Protein AF-A0A7H0Y264-F1 (afdb_monomer_lite)

Structure (mmCIF, N/CA/C/O backbone):
data_AF-A0A7H0Y264-F1
#
_entry.id   AF-A0A7H0Y264-F1
#
loop_
_atom_site.group_PDB
_atom_site.id
_atom_site.type_symbol
_atom_site.label_atom_id
_atom_site.label_alt_id
_atom_site.label_comp_id
_atom_site.label_asym_id
_atom_site.label_entity_id
_atom_site.label_seq_id
_atom_site.pdbx_PDB_ins_code
_atom_site.Cartn_x
_atom_site.Cartn_y
_atom_site.Cartn_z
_atom_site.occupancy
_atom_site.B_iso_or_equiv
_atom_site.auth_seq_id
_atom_site.auth_comp_id
_atom_site.auth_asym_id
_atom_site.auth_atom_id
_atom_site.pdbx_PDB_model_num
ATOM 1 N N . MET A 1 1 ? -17.996 -20.313 25.550 1.00 44.09 1 MET A N 1
ATOM 2 C CA . MET A 1 1 ? -18.343 -20.082 24.128 1.00 44.09 1 MET A CA 1
ATOM 3 C C . MET A 1 1 ? -17.373 -19.045 23.566 1.00 44.09 1 MET A C 1
ATOM 5 O O . MET A 1 1 ? -17.522 -17.879 23.885 1.00 44.09 1 MET A O 1
ATOM 9 N N . GLY A 1 2 ? -16.329 -19.462 22.841 1.00 45.34 2 GLY A N 1
ATOM 10 C CA . GLY A 1 2 ? -15.242 -18.582 22.367 1.00 45.34 2 GLY A CA 1
ATOM 11 C C . GLY A 1 2 ? -15.176 -18.508 20.842 1.00 45.34 2 GLY A C 1
ATOM 12 O O . GLY A 1 2 ? -14.184 -18.922 20.251 1.00 45.34 2 GLY A O 1
ATOM 13 N N . GLN A 1 3 ? -16.256 -18.061 20.199 1.00 47.28 3 GLN A N 1
ATOM 14 C CA . GLN A 1 3 ? -16.333 -17.984 18.738 1.00 47.28 3 GLN A CA 1
ATOM 15 C C . GLN A 1 3 ? -15.978 -16.572 18.231 1.00 47.28 3 GLN A C 1
ATOM 17 O O . GLN A 1 3 ? -16.638 -15.603 18.584 1.00 47.28 3 GLN A O 1
ATOM 22 N N . ASN A 1 4 ? -14.968 -16.518 17.351 1.00 44.47 4 ASN A N 1
ATOM 23 C CA . ASN A 1 4 ? -14.697 -15.499 16.320 1.00 44.47 4 ASN A CA 1
ATOM 24 C C . ASN A 1 4 ? -14.192 -14.089 16.707 1.00 44.47 4 ASN A C 1
ATOM 26 O O . ASN A 1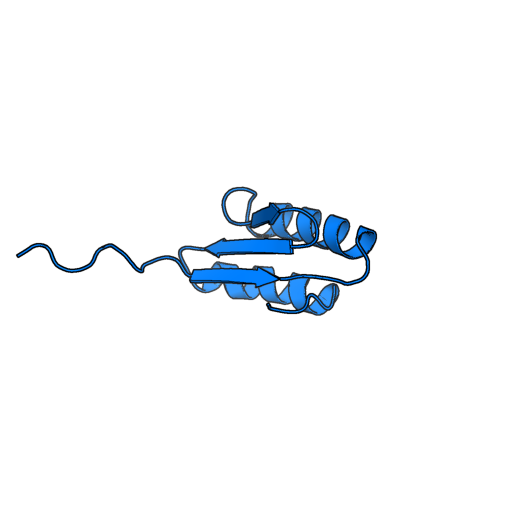 4 ? -14.856 -13.087 16.476 1.00 44.47 4 ASN A O 1
ATOM 30 N N . LEU A 1 5 ? -12.917 -13.988 17.101 1.00 55.16 5 LEU A N 1
ATOM 31 C CA . LEU A 1 5 ? -12.119 -12.748 16.968 1.00 55.16 5 LEU A CA 1
ATOM 32 C C . LEU A 1 5 ? -11.204 -12.744 15.720 1.00 55.16 5 LEU A C 1
ATOM 34 O O . LEU A 1 5 ? -10.366 -11.862 15.568 1.00 55.16 5 LEU A O 1
ATOM 38 N N . LYS A 1 6 ? -11.314 -13.732 14.820 1.00 51.03 6 LYS A N 1
ATOM 39 C CA . LYS A 1 6 ? -10.262 -14.014 13.824 1.00 51.03 6 LYS A CA 1
ATOM 40 C C . LYS A 1 6 ? -10.332 -13.249 12.491 1.00 51.03 6 LYS A C 1
ATOM 42 O O . LYS A 1 6 ? -9.399 -13.395 11.715 1.00 51.03 6 LYS A O 1
ATOM 47 N N . ASN A 1 7 ? -11.334 -12.403 12.227 1.00 54.41 7 ASN A N 1
ATOM 48 C CA . ASN A 1 7 ? -11.530 -11.833 10.879 1.00 54.41 7 ASN A CA 1
ATOM 49 C C . ASN A 1 7 ? -11.766 -10.308 10.817 1.00 54.41 7 ASN A C 1
ATOM 51 O O . ASN A 1 7 ? -12.508 -9.832 9.969 1.00 54.41 7 ASN A O 1
ATOM 55 N N . TRP A 1 8 ? -11.135 -9.527 11.700 1.00 67.06 8 TRP A N 1
ATOM 56 C CA . TRP A 1 8 ? -11.276 -8.056 11.717 1.00 67.06 8 TRP A CA 1
ATOM 57 C C . TRP A 1 8 ? -10.327 -7.315 10.764 1.00 67.06 8 TRP A C 1
ATOM 59 O O . TRP A 1 8 ? -10.323 -6.091 10.732 1.00 67.06 8 TRP A O 1
ATOM 69 N N . PHE A 1 9 ? -9.500 -8.035 10.007 1.00 73.50 9 PHE A N 1
ATOM 70 C CA . PHE A 1 9 ? -8.505 -7.441 9.120 1.00 73.50 9 PHE A CA 1
ATOM 71 C C . PHE A 1 9 ? -8.762 -7.900 7.694 1.00 73.50 9 PHE A C 1
ATOM 73 O O . PHE A 1 9 ? -8.913 -9.096 7.444 1.00 73.50 9 PHE A O 1
ATOM 80 N N . VAL A 1 10 ? -8.786 -6.945 6.773 1.00 81.38 10 VAL A N 1
ATOM 81 C CA . VAL A 1 10 ? -8.794 -7.219 5.341 1.00 81.38 10 VAL A CA 1
ATOM 82 C C . VAL A 1 10 ? -7.344 -7.285 4.891 1.00 81.38 10 VAL A C 1
ATOM 84 O O . VAL A 1 10 ? -6.556 -6.393 5.203 1.00 81.38 10 VAL A O 1
ATOM 87 N N . GLU A 1 11 ? -6.992 -8.353 4.183 1.00 87.50 11 GLU A N 1
ATOM 88 C CA . GLU A 1 11 ? -5.684 -8.522 3.564 1.00 87.50 11 GLU A CA 1
ATOM 89 C C . GLU A 1 11 ? -5.859 -8.588 2.046 1.00 87.50 11 GLU A C 1
ATOM 91 O O . GLU A 1 11 ? -6.665 -9.369 1.539 1.00 87.50 11 GLU A O 1
ATOM 96 N N . VAL A 1 12 ? -5.133 -7.741 1.320 1.00 88.31 12 VAL A N 1
ATOM 97 C CA . VAL A 1 12 ? -5.178 -7.680 -0.143 1.00 88.31 12 VAL A CA 1
ATOM 98 C C . VAL A 1 12 ? -3.770 -7.561 -0.690 1.00 88.31 12 VAL A C 1
ATOM 100 O O . VAL A 1 12 ? -2.996 -6.726 -0.229 1.00 88.31 12 VAL A O 1
ATOM 103 N N . THR A 1 13 ? -3.453 -8.353 -1.706 1.00 91.62 13 THR A N 1
ATOM 104 C CA . THR A 1 13 ? -2.160 -8.300 -2.384 1.00 91.62 13 THR A CA 1
ATOM 105 C C . THR A 1 13 ? -2.299 -7.589 -3.723 1.00 91.62 13 THR A C 1
ATOM 107 O O . THR A 1 13 ? -3.250 -7.807 -4.470 1.00 91.62 13 THR A O 1
ATOM 110 N N . TYR A 1 14 ? -1.338 -6.727 -4.016 1.00 91.62 14 TYR A N 1
ATOM 111 C CA . TYR A 1 14 ? -1.214 -5.971 -5.249 1.00 91.62 14 TYR A CA 1
ATOM 112 C C . TYR A 1 14 ? 0.151 -6.231 -5.879 1.00 91.62 14 TYR A C 1
ATOM 114 O O . TYR A 1 14 ? 1.141 -6.389 -5.174 1.00 91.62 14 TYR A O 1
ATOM 122 N N . THR A 1 15 ? 0.226 -6.233 -7.199 1.00 93.44 15 THR A N 1
ATOM 123 C CA . THR A 1 15 ? 1.455 -6.389 -7.975 1.00 93.44 15 THR A CA 1
ATOM 124 C C . THR A 1 15 ? 1.513 -5.351 -9.089 1.00 93.44 15 THR A C 1
ATOM 126 O O . THR A 1 15 ? 0.524 -4.675 -9.386 1.00 93.44 15 THR A O 1
ATOM 129 N N . HIS A 1 16 ? 2.683 -5.207 -9.701 1.00 91.75 16 HIS A N 1
ATOM 130 C CA . HIS A 1 16 ? 2.884 -4.334 -10.847 1.00 91.75 16 HIS A CA 1
ATOM 131 C C . HIS A 1 16 ? 4.042 -4.859 -11.704 1.00 91.75 16 HIS A C 1
ATOM 133 O O . HIS A 1 16 ? 5.053 -5.313 -11.166 1.00 91.75 16 HIS A O 1
ATOM 139 N N . GLU A 1 17 ? 3.914 -4.775 -13.032 1.00 89.50 17 GLU A N 1
ATOM 140 C CA . GLU A 1 17 ? 4.951 -5.227 -13.979 1.00 89.50 17 GLU A CA 1
ATOM 141 C C . GLU A 1 17 ? 6.242 -4.401 -13.872 1.00 89.50 17 GLU A C 1
ATOM 143 O O . GLU A 1 17 ? 7.351 -4.914 -13.992 1.00 89.50 17 GLU A O 1
ATOM 148 N N . ASN A 1 18 ? 6.092 -3.106 -13.595 1.00 90.56 18 ASN A N 1
ATOM 149 C CA . ASN A 1 18 ? 7.193 -2.172 -13.420 1.00 90.56 18 ASN A CA 1
ATOM 150 C C . ASN A 1 18 ? 7.576 -2.062 -11.938 1.00 90.56 18 ASN A C 1
ATOM 152 O O . ASN A 1 18 ? 6.846 -1.457 -11.147 1.00 90.56 18 ASN A O 1
ATOM 156 N N . SER A 1 19 ? 8.743 -2.602 -11.577 1.00 87.56 19 SER A N 1
ATOM 157 C CA . SER A 1 19 ? 9.255 -2.596 -10.200 1.00 87.56 19 SER A CA 1
ATOM 158 C C . SER A 1 19 ? 9.548 -1.195 -9.648 1.00 87.56 19 SER A C 1
ATOM 160 O O . SER A 1 19 ? 9.458 -1.001 -8.437 1.00 87.56 19 SER A O 1
ATOM 162 N N . VAL A 1 20 ? 9.858 -0.208 -10.498 1.00 90.25 20 VAL A N 1
ATOM 163 C CA . VAL A 1 20 ? 10.111 1.182 -10.066 1.00 90.25 20 VAL A CA 1
ATOM 164 C C . VAL A 1 20 ? 8.806 1.858 -9.650 1.00 90.25 20 VAL A C 1
ATOM 166 O O . VAL A 1 20 ? 8.735 2.502 -8.600 1.00 90.25 20 VAL A O 1
ATOM 169 N N . LEU A 1 21 ? 7.743 1.666 -10.438 1.00 90.75 21 LEU A N 1
ATOM 170 C CA . LEU A 1 21 ? 6.408 2.155 -10.084 1.00 90.75 21 LEU A CA 1
ATOM 171 C C . LEU A 1 21 ? 5.871 1.448 -8.840 1.00 90.75 21 LEU A C 1
ATOM 173 O O . LEU A 1 21 ? 5.311 2.112 -7.973 1.00 90.75 21 LEU A O 1
ATOM 177 N N . LEU A 1 22 ? 6.118 0.142 -8.702 1.00 90.50 22 LEU A N 1
ATOM 178 C CA . LEU A 1 22 ? 5.766 -0.608 -7.498 1.00 90.50 22 LEU A CA 1
ATOM 179 C C . LEU A 1 22 ? 6.451 -0.030 -6.252 1.00 90.50 22 LEU A C 1
ATOM 181 O O . LEU A 1 22 ? 5.804 0.194 -5.234 1.00 90.50 22 LEU A O 1
ATOM 185 N N . GLU A 1 23 ? 7.755 0.239 -6.319 1.00 91.94 23 GLU A N 1
ATOM 186 C CA . GLU A 1 23 ? 8.492 0.823 -5.197 1.00 91.94 23 GLU A CA 1
ATOM 187 C C . GLU A 1 23 ? 7.983 2.223 -4.839 1.00 91.94 23 GLU A C 1
ATOM 189 O O . GLU A 1 23 ? 7.774 2.530 -3.663 1.00 91.94 23 GLU A O 1
ATOM 194 N N . THR A 1 24 ? 7.707 3.043 -5.852 1.00 93.56 24 THR A N 1
ATOM 195 C CA . THR A 1 24 ? 7.142 4.384 -5.662 1.00 93.56 24 THR A CA 1
ATOM 196 C C . THR A 1 24 ? 5.757 4.310 -5.013 1.00 93.56 24 THR A C 1
ATOM 198 O O . THR A 1 24 ? 5.486 5.019 -4.041 1.00 93.56 24 THR A O 1
ATOM 201 N N . ALA A 1 25 ? 4.904 3.400 -5.489 1.00 92.12 25 ALA A N 1
ATOM 202 C CA . ALA A 1 25 ? 3.575 3.170 -4.938 1.00 92.12 25 ALA A CA 1
ATOM 203 C C . ALA A 1 25 ? 3.638 2.659 -3.495 1.00 92.12 25 ALA A C 1
ATOM 205 O O . ALA A 1 25 ? 2.878 3.124 -2.650 1.00 92.12 25 ALA A O 1
ATOM 206 N N . PHE A 1 26 ? 4.574 1.757 -3.185 1.00 92.88 26 PHE A N 1
ATOM 207 C CA . PHE A 1 26 ? 4.817 1.283 -1.824 1.00 92.88 26 PHE A CA 1
ATOM 208 C C . PHE A 1 26 ? 5.201 2.436 -0.889 1.00 92.88 26 PHE A C 1
ATOM 210 O O . PHE A 1 26 ? 4.606 2.580 0.176 1.00 92.88 26 PHE A O 1
ATOM 217 N N . GLN A 1 27 ? 6.141 3.294 -1.296 1.00 93.44 27 GLN A N 1
ATOM 218 C CA . GLN A 1 27 ? 6.552 4.457 -0.504 1.00 93.44 27 GLN A CA 1
ATOM 219 C C . GLN A 1 27 ? 5.390 5.436 -0.270 1.00 93.44 27 GLN A C 1
ATOM 221 O O . GLN A 1 27 ? 5.228 5.945 0.841 1.00 93.44 27 GLN A O 1
ATOM 226 N N . GLU A 1 28 ? 4.553 5.690 -1.282 1.00 93.62 28 GLU A N 1
ATOM 227 C CA . GLU A 1 28 ? 3.350 6.517 -1.113 1.00 93.62 28 GLU A CA 1
ATOM 228 C C . GLU A 1 28 ? 2.300 5.860 -0.209 1.00 93.62 28 GLU A C 1
ATOM 230 O O . GLU A 1 28 ? 1.750 6.534 0.663 1.00 93.62 28 GLU A O 1
ATOM 235 N N . LEU A 1 29 ? 2.053 4.555 -0.360 1.00 92.00 29 LEU A N 1
ATOM 236 C CA . LEU A 1 29 ? 1.144 3.800 0.506 1.00 92.00 29 LEU A CA 1
ATOM 237 C C . LEU A 1 29 ? 1.609 3.874 1.964 1.00 92.00 29 LEU A C 1
ATOM 239 O O . LEU A 1 29 ? 0.825 4.239 2.838 1.00 92.00 29 LEU A O 1
ATOM 243 N N . VAL A 1 30 ? 2.892 3.623 2.230 1.00 92.06 30 VAL A N 1
ATOM 244 C CA . VAL A 1 30 ? 3.468 3.711 3.581 1.00 92.06 30 VAL A CA 1
ATOM 245 C C . VAL A 1 30 ? 3.282 5.110 4.175 1.00 92.06 30 VAL A C 1
ATOM 247 O O . VAL A 1 30 ? 2.925 5.225 5.345 1.00 92.06 30 VAL A O 1
ATOM 250 N N . LYS A 1 31 ? 3.446 6.176 3.381 1.00 91.50 31 LYS A N 1
ATOM 251 C CA . LYS A 1 31 ? 3.207 7.559 3.835 1.00 91.50 31 LYS A CA 1
ATOM 252 C C . LYS A 1 31 ? 1.728 7.863 4.110 1.00 91.50 31 LYS A C 1
ATOM 254 O O . LYS A 1 31 ? 1.435 8.650 5.005 1.00 91.50 31 LYS A O 1
ATOM 259 N N . ARG A 1 32 ? 0.803 7.281 3.339 1.00 89.56 32 ARG A N 1
ATOM 260 C CA . ARG A 1 32 ? -0.649 7.552 3.416 1.00 89.56 32 ARG A CA 1
ATOM 261 C C . ARG A 1 32 ? -1.363 6.755 4.508 1.00 89.56 32 ARG A C 1
ATOM 263 O O . ARG A 1 32 ? -2.248 7.299 5.173 1.00 89.56 32 ARG A O 1
ATOM 270 N N . VAL A 1 33 ? -1.028 5.471 4.647 1.00 87.38 33 VAL A N 1
ATOM 271 C CA . VAL A 1 33 ? -1.725 4.530 5.543 1.00 87.38 33 VAL A CA 1
ATOM 272 C C . VAL A 1 33 ? -0.840 3.949 6.648 1.00 87.38 33 VAL A C 1
ATOM 274 O O . VAL A 1 33 ? -1.381 3.441 7.623 1.00 87.38 33 VAL A O 1
ATOM 277 N N . GLY A 1 34 ? 0.486 4.068 6.544 1.00 87.50 34 GLY A N 1
ATOM 278 C CA . GLY A 1 34 ? 1.439 3.598 7.554 1.00 87.50 34 GLY A CA 1
ATOM 279 C C . GLY A 1 34 ? 2.121 2.273 7.197 1.00 87.50 34 GLY A C 1
ATOM 280 O O . GLY A 1 34 ? 1.554 1.406 6.536 1.00 87.50 34 GLY A O 1
ATOM 281 N N . ASN A 1 35 ? 3.357 2.095 7.671 1.00 88.25 35 ASN A N 1
ATOM 282 C CA . ASN A 1 35 ? 4.173 0.898 7.409 1.00 88.25 35 ASN A CA 1
ATOM 283 C C . ASN A 1 35 ? 3.637 -0.377 8.091 1.00 88.25 35 ASN A C 1
ATOM 285 O O . ASN A 1 35 ? 4.010 -1.488 7.738 1.00 88.25 35 ASN A O 1
ATOM 289 N N . GLU A 1 36 ? 2.766 -0.235 9.089 1.00 86.06 36 GLU A N 1
ATOM 290 C CA . GLU A 1 36 ? 2.091 -1.368 9.737 1.00 86.06 36 GLU A CA 1
ATOM 291 C C . GLU A 1 36 ? 1.004 -1.997 8.852 1.00 86.06 36 GLU A C 1
ATOM 293 O O . GLU A 1 36 ? 0.723 -3.190 8.973 1.00 86.06 36 GLU A O 1
ATOM 298 N N . ILE A 1 37 ? 0.435 -1.199 7.942 1.00 88.12 37 ILE A N 1
ATOM 299 C CA . ILE A 1 37 ? -0.630 -1.597 7.019 1.00 88.12 37 ILE A CA 1
ATOM 300 C C . ILE A 1 37 ? -0.049 -2.156 5.721 1.00 88.12 37 ILE A C 1
ATOM 302 O O . ILE A 1 37 ? -0.639 -3.040 5.107 1.00 88.12 37 ILE A O 1
ATOM 306 N N . VAL A 1 38 ? 1.103 -1.646 5.286 1.00 91.44 38 VAL A N 1
ATOM 307 C CA . VAL A 1 38 ? 1.697 -1.958 3.984 1.00 91.44 38 VAL A CA 1
ATOM 308 C C . VAL A 1 38 ? 2.922 -2.837 4.178 1.00 91.44 38 VAL A C 1
ATOM 310 O O . VAL A 1 38 ? 3.904 -2.432 4.791 1.00 91.44 38 VAL A O 1
ATOM 313 N N . ARG A 1 39 ? 2.910 -4.028 3.594 1.00 91.19 39 ARG A N 1
ATOM 314 C CA . ARG A 1 39 ? 4.076 -4.905 3.493 1.00 91.19 39 ARG A CA 1
ATOM 315 C C . ARG A 1 39 ? 4.471 -5.078 2.042 1.00 91.19 39 ARG A C 1
ATOM 317 O O . ARG A 1 39 ? 3.623 -5.123 1.163 1.00 91.19 39 ARG A O 1
ATOM 324 N N . ARG A 1 40 ? 5.765 -5.216 1.782 1.00 88.81 40 ARG A N 1
ATOM 325 C CA . ARG A 1 40 ? 6.285 -5.561 0.457 1.00 88.81 40 ARG A CA 1
ATOM 326 C C . ARG A 1 40 ? 6.948 -6.927 0.520 1.00 88.81 40 ARG A C 1
ATOM 328 O O . ARG A 1 40 ? 7.741 -7.186 1.421 1.00 88.81 40 ARG A O 1
ATOM 335 N N . SER A 1 41 ? 6.633 -7.776 -0.448 1.00 87.75 41 SER A N 1
ATOM 336 C CA . SER A 1 41 ? 7.256 -9.080 -0.652 1.00 87.75 41 SER A CA 1
ATOM 337 C C . SER A 1 41 ? 7.614 -9.223 -2.130 1.00 87.75 41 SER A C 1
ATOM 339 O O . SER A 1 41 ? 6.753 -9.472 -2.973 1.00 87.75 41 SER A O 1
ATOM 341 N N . GLY A 1 42 ? 8.884 -8.983 -2.466 1.00 86.75 42 GLY A N 1
ATOM 342 C CA . GLY A 1 42 ? 9.358 -8.966 -3.853 1.00 86.75 42 GLY A CA 1
ATOM 343 C C . GLY A 1 42 ? 8.614 -7.937 -4.716 1.00 86.75 42 GLY A C 1
ATOM 344 O O . GLY A 1 42 ? 8.649 -6.736 -4.428 1.00 86.75 42 GLY A O 1
ATOM 345 N N . ASN A 1 43 ? 7.929 -8.431 -5.753 1.00 89.12 43 ASN A N 1
ATOM 346 C CA . ASN A 1 43 ? 7.094 -7.640 -6.667 1.00 89.12 43 ASN A CA 1
ATOM 347 C C . ASN A 1 43 ? 5.625 -7.529 -6.222 1.00 89.12 43 ASN A C 1
ATOM 349 O O . ASN A 1 43 ? 4.764 -7.141 -7.008 1.00 89.12 43 ASN A O 1
ATOM 353 N N . ASN A 1 44 ? 5.332 -7.852 -4.963 1.00 91.56 44 ASN A N 1
ATOM 354 C CA . ASN A 1 44 ? 3.996 -7.749 -4.398 1.00 91.56 44 ASN A CA 1
ATOM 355 C C . ASN A 1 44 ? 3.975 -6.762 -3.228 1.00 91.56 44 ASN A C 1
ATOM 357 O O . ASN A 1 44 ? 4.870 -6.751 -2.381 1.00 91.56 44 ASN A O 1
ATOM 361 N N . ILE A 1 45 ? 2.927 -5.950 -3.167 1.00 92.38 45 ILE A N 1
ATOM 362 C CA . ILE A 1 45 ? 2.565 -5.089 -2.049 1.00 92.38 45 ILE A CA 1
ATOM 363 C C . ILE A 1 45 ? 1.322 -5.683 -1.406 1.00 92.38 45 ILE A C 1
ATOM 365 O O . ILE A 1 45 ? 0.265 -5.764 -2.018 1.00 92.38 45 ILE A O 1
ATOM 369 N N . GLN A 1 46 ? 1.442 -6.081 -0.156 1.00 91.81 46 GLN A N 1
ATOM 370 C CA . GLN A 1 46 ? 0.353 -6.591 0.644 1.00 91.81 46 GLN A CA 1
ATOM 371 C C . GLN A 1 46 ? -0.160 -5.477 1.555 1.00 91.81 46 GLN A C 1
ATOM 373 O O . GLN A 1 46 ? 0.606 -4.850 2.283 1.00 91.81 46 GLN A O 1
ATOM 378 N N . LEU A 1 47 ? -1.458 -5.224 1.509 1.00 89.81 47 LEU A N 1
ATOM 379 C CA . LEU A 1 47 ? -2.152 -4.286 2.372 1.00 89.81 47 LEU A CA 1
ATOM 380 C C . LEU A 1 47 ? -2.974 -5.064 3.382 1.00 89.81 47 LEU A C 1
ATOM 382 O O . LEU A 1 47 ? -3.837 -5.848 2.999 1.00 89.81 47 LEU A O 1
ATOM 386 N N . ARG A 1 48 ? -2.722 -4.824 4.663 1.00 88.56 48 ARG A N 1
ATOM 387 C CA . ARG A 1 48 ? -3.452 -5.419 5.773 1.00 88.56 48 ARG A CA 1
ATOM 388 C C . ARG A 1 48 ? -3.993 -4.323 6.672 1.00 88.56 48 ARG A C 1
ATOM 390 O O . ARG A 1 48 ? -3.250 -3.759 7.468 1.00 88.56 48 ARG A O 1
ATOM 397 N N . TYR A 1 49 ? -5.285 -4.038 6.573 1.00 84.19 49 TYR A N 1
ATOM 398 C CA . TYR A 1 49 ? -5.918 -2.969 7.345 1.00 84.19 49 TYR A CA 1
ATOM 399 C C . TYR A 1 49 ? -7.086 -3.470 8.205 1.00 84.19 49 TYR A C 1
ATOM 401 O O . TYR A 1 49 ? -7.832 -4.355 7.785 1.00 84.19 49 TYR A O 1
ATOM 409 N N . PRO A 1 50 ? -7.260 -2.905 9.418 1.00 75.75 50 PRO A N 1
ATOM 410 C CA . PRO A 1 50 ? -8.358 -3.252 10.323 1.00 75.75 50 PRO A CA 1
ATOM 411 C C . PRO A 1 50 ? -9.694 -2.587 9.960 1.00 75.75 50 PRO A C 1
ATOM 413 O O . PRO A 1 50 ? -10.728 -2.964 10.500 1.00 75.75 50 PRO A O 1
ATOM 416 N N . GLN A 1 51 ? -9.684 -1.541 9.123 1.00 71.25 51 GLN A N 1
ATOM 417 C CA . GLN A 1 51 ? -10.861 -0.706 8.854 1.00 71.25 51 GLN A CA 1
ATOM 418 C C . GLN A 1 51 ? -10.917 -0.226 7.400 1.00 71.25 51 GLN A C 1
ATOM 420 O O . GLN A 1 51 ? -9.884 0.058 6.794 1.00 71.25 51 GLN A O 1
ATOM 425 N N . VAL A 1 52 ? -12.140 -0.052 6.887 1.00 73.06 52 VAL A N 1
ATOM 426 C CA . VAL A 1 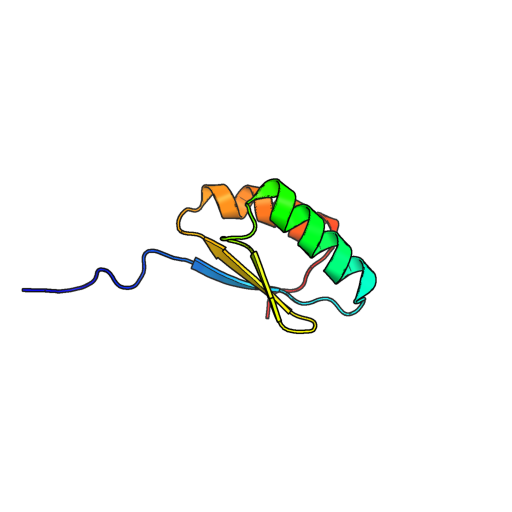52 ? -12.439 0.366 5.502 1.00 73.06 52 VAL A CA 1
ATOM 427 C C . VAL A 1 52 ? -11.871 1.751 5.159 1.00 73.06 52 VAL A C 1
ATOM 429 O O . VAL A 1 52 ? -11.458 1.976 4.032 1.00 73.06 52 VAL A O 1
ATOM 432 N N . ALA A 1 53 ? -11.726 2.665 6.124 1.00 76.06 53 ALA A N 1
ATOM 433 C CA . ALA A 1 53 ? -11.173 4.003 5.863 1.00 76.06 53 ALA A CA 1
ATOM 434 C C . ALA A 1 53 ? -9.728 3.988 5.310 1.00 76.06 53 ALA A C 1
ATOM 436 O O . ALA A 1 53 ? -9.309 4.908 4.604 1.00 76.06 53 ALA A O 1
ATOM 437 N N . TYR A 1 54 ? -8.948 2.943 5.613 1.00 79.94 54 TYR A N 1
ATOM 438 C CA . TYR A 1 54 ? -7.612 2.760 5.038 1.00 79.94 54 TYR A CA 1
ATOM 439 C C . TYR A 1 54 ? -7.668 2.263 3.591 1.00 79.94 54 TYR A C 1
ATOM 441 O O . TYR A 1 54 ? -6.753 2.553 2.819 1.00 79.94 54 TYR A O 1
ATOM 449 N N . GLU A 1 55 ? -8.738 1.556 3.216 1.00 80.25 55 GLU A N 1
ATOM 450 C CA . GLU A 1 55 ? -8.971 1.097 1.849 1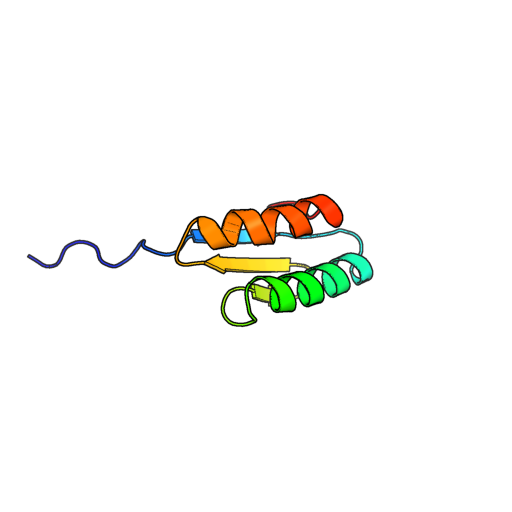.00 80.25 55 GLU A CA 1
ATOM 451 C C . GLU A 1 55 ? -9.101 2.287 0.902 1.00 80.25 55 GLU A C 1
ATOM 453 O O . GLU A 1 55 ? -8.422 2.306 -0.115 1.00 80.25 55 GLU A O 1
ATOM 458 N N . GLU A 1 56 ? -9.882 3.312 1.252 1.00 84.88 56 GLU A N 1
ATOM 459 C CA . GLU A 1 56 ? -10.073 4.492 0.397 1.00 84.88 56 GLU A CA 1
ATOM 460 C C . GLU A 1 56 ? -8.751 5.225 0.126 1.00 84.88 56 GLU A C 1
ATOM 462 O O . GLU A 1 56 ? -8.412 5.514 -1.023 1.00 84.88 56 GLU A O 1
ATOM 467 N N . ARG A 1 57 ? -7.949 5.441 1.177 1.00 86.12 57 ARG A N 1
ATOM 468 C CA . ARG A 1 57 ? -6.627 6.079 1.059 1.00 86.12 57 ARG A CA 1
ATOM 469 C C . ARG A 1 57 ? -5.651 5.242 0.242 1.00 86.12 57 ARG A C 1
ATOM 471 O O . ARG A 1 57 ? -4.844 5.794 -0.506 1.00 86.12 57 ARG A O 1
ATOM 478 N N . ALA A 1 58 ? -5.695 3.921 0.399 1.00 87.12 58 ALA A N 1
ATOM 479 C CA . ALA A 1 58 ? -4.872 3.021 -0.392 1.00 87.12 58 ALA A CA 1
ATOM 480 C C . ALA A 1 58 ? -5.347 2.949 -1.849 1.00 87.12 58 ALA A C 1
ATOM 482 O O . ALA A 1 58 ? -4.513 2.930 -2.751 1.00 87.12 58 ALA A O 1
ATOM 483 N N . LEU A 1 59 ? -6.662 2.952 -2.089 1.00 87.44 59 LEU A N 1
ATOM 484 C CA . LEU A 1 59 ? -7.292 2.883 -3.409 1.00 87.44 59 LEU A CA 1
ATOM 485 C C . LEU A 1 59 ? -6.887 4.055 -4.294 1.00 87.44 59 LEU A C 1
ATOM 487 O O . LEU A 1 59 ? -6.658 3.851 -5.485 1.00 87.44 59 LEU A O 1
ATOM 491 N N . GLU A 1 60 ? -6.755 5.259 -3.735 1.00 90.31 60 GLU A N 1
ATOM 492 C CA . GLU A 1 60 ? -6.213 6.408 -4.467 1.00 90.31 60 GLU A CA 1
ATOM 493 C C . GLU A 1 60 ? -4.823 6.103 -5.042 1.00 90.31 60 GLU A C 1
ATOM 495 O O . GLU A 1 60 ? -4.564 6.353 -6.220 1.00 90.31 60 GLU A O 1
ATOM 500 N N . VAL A 1 61 ? -3.939 5.519 -4.226 1.00 90.94 61 VAL A N 1
ATOM 501 C CA . VAL A 1 61 ? -2.569 5.183 -4.630 1.00 90.94 61 VAL A CA 1
ATOM 502 C C . VAL A 1 61 ? -2.572 4.004 -5.607 1.00 90.94 61 VAL A C 1
ATOM 504 O O . VAL A 1 61 ? -1.953 4.083 -6.664 1.00 90.94 61 VAL A O 1
ATOM 507 N N . ILE A 1 62 ? -3.334 2.949 -5.317 1.00 90.56 62 ILE A N 1
ATOM 508 C CA . ILE A 1 62 ? -3.517 1.783 -6.197 1.00 90.56 62 ILE A CA 1
ATOM 509 C C . ILE A 1 62 ? -3.976 2.226 -7.589 1.00 90.56 62 ILE A C 1
ATOM 511 O O . ILE A 1 62 ? -3.404 1.789 -8.584 1.00 90.56 62 ILE A O 1
ATOM 515 N N . ARG A 1 63 ? -4.962 3.129 -7.674 1.00 90.69 63 ARG A N 1
ATOM 516 C CA . ARG A 1 63 ? -5.461 3.666 -8.949 1.00 90.69 63 ARG A CA 1
ATOM 517 C C . ARG A 1 63 ? -4.437 4.557 -9.642 1.00 90.69 63 ARG A C 1
ATOM 519 O O . ARG A 1 63 ? -4.252 4.421 -10.847 1.00 90.69 63 ARG A O 1
ATOM 526 N N . LYS A 1 64 ? -3.756 5.432 -8.896 1.00 90.94 64 LYS A N 1
ATOM 527 C CA . LYS A 1 64 ? -2.720 6.329 -9.430 1.00 90.94 64 LYS A CA 1
ATOM 528 C C . LYS A 1 64 ? -1.560 5.562 -10.071 1.00 90.94 64 LYS A C 1
ATOM 530 O O . LYS A 1 64 ? -1.066 5.986 -11.109 1.00 90.94 64 LYS A O 1
ATOM 535 N N . TYR A 1 65 ? -1.149 4.450 -9.465 1.00 90.38 65 TYR A N 1
ATOM 536 C CA . TYR A 1 65 ? -0.043 3.612 -9.943 1.00 90.38 65 TYR A CA 1
ATOM 537 C C . TYR A 1 65 ? -0.504 2.352 -10.681 1.00 90.38 65 TYR A C 1
ATOM 539 O O . TYR A 1 65 ? 0.315 1.476 -10.927 1.00 90.38 65 TYR A O 1
ATOM 547 N N . GLN A 1 66 ? -1.796 2.245 -11.005 1.00 89.94 66 GLN A N 1
ATOM 548 C CA . GLN A 1 66 ? -2.389 1.112 -11.727 1.00 89.94 66 GLN A CA 1
ATOM 549 C C . GLN A 1 66 ? -1.984 -0.264 -11.165 1.00 89.94 66 GLN A C 1
ATOM 551 O O . GLN A 1 66 ? -1.752 -1.214 -11.911 1.00 89.94 66 GLN A O 1
ATOM 556 N N . LEU A 1 67 ? -1.893 -0.380 -9.837 1.00 89.69 67 LEU A N 1
ATOM 557 C CA . LEU A 1 67 ? -1.535 -1.636 -9.188 1.00 89.69 67 LEU A C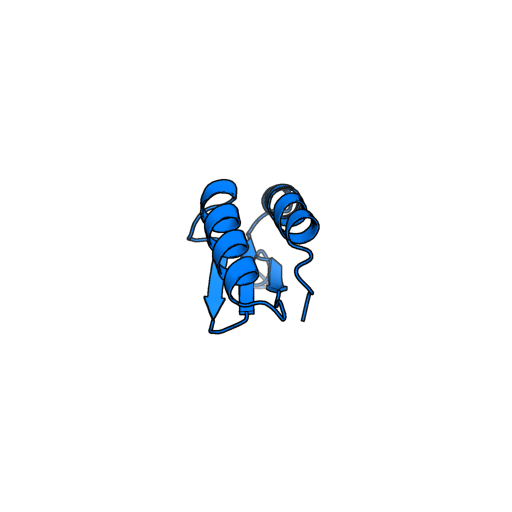A 1
ATOM 558 C C . LEU A 1 67 ? -2.623 -2.690 -9.433 1.00 89.69 67 LEU A C 1
ATOM 560 O O . LEU A 1 67 ? -3.818 -2.423 -9.280 1.00 89.69 67 LEU A O 1
ATOM 56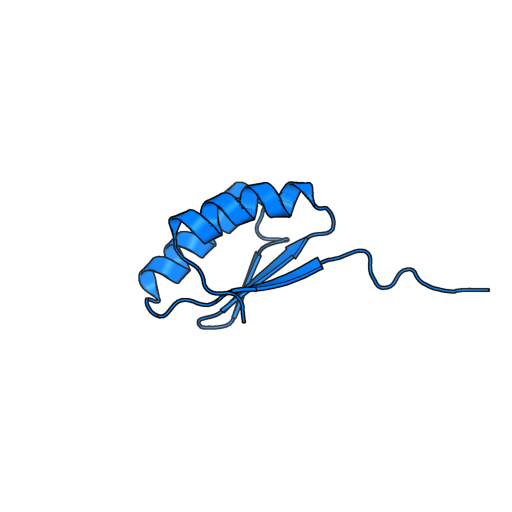4 N N . VAL A 1 68 ? -2.204 -3.907 -9.764 1.00 88.81 68 VAL A N 1
ATOM 565 C CA . VAL A 1 68 ? -3.098 -5.020 -10.094 1.00 88.81 68 VAL A CA 1
ATOM 566 C C . VAL A 1 68 ? -3.278 -5.902 -8.869 1.00 88.81 68 VAL A C 1
ATOM 568 O O . VAL A 1 68 ? -2.301 -6.325 -8.264 1.00 88.81 68 VAL A O 1
ATOM 571 N N . LYS A 1 69 ? -4.522 -6.190 -8.491 1.00 89.44 69 LYS A N 1
ATOM 572 C CA . LYS A 1 69 ? -4.823 -7.117 -7.394 1.00 89.44 69 LYS A CA 1
ATOM 573 C C . LYS A 1 69 ? -4.550 -8.564 -7.826 1.00 89.44 69 LYS A C 1
ATOM 575 O O . LYS A 1 69 ? -4.959 -8.942 -8.923 1.00 89.44 69 LYS A O 1
ATOM 580 N N . VAL A 1 70 ? -3.912 -9.351 -6.957 1.00 86.44 70 VAL A N 1
ATOM 581 C CA . VAL A 1 70 ? -3.598 -10.782 -7.162 1.00 86.44 70 VAL A CA 1
ATOM 582 C C . VAL A 1 70 ? -4.115 -11.661 -6.036 1.00 86.44 70 VAL A C 1
ATOM 584 O O . VAL A 1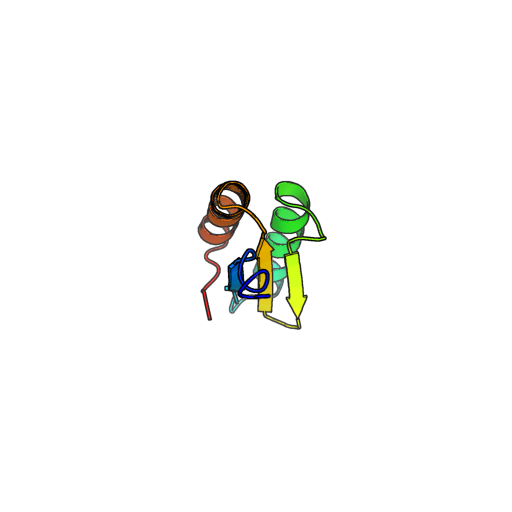 70 ? -4.267 -11.147 -4.902 1.00 86.44 70 VAL A O 1
#

Radius of gyration: 12.9 Å; chains: 1; bounding box: 28×28×38 Å

Secondary structure (DSSP, 8-state):
-----TT--EEEEEE-S-HHHHHHHHHHHHHHH-TTTEEEETTEEEEEESSHHHHHHHHHHHHHTTPEE-

Sequence (70 aa):
MGQNLKNWFVEVTYTHENSVLLETAFQELVKRVGNEIVRRSGNNIQLRYPQVAYEERALEVIRKYQLVKV

Foldseek 3Di:
DDDDPPPLKDKWKWFDPDQVLQVVLQVQLCVQQNPVQWDDDPRMIMGIDRDCVSVVSSVVSCVVSVIHTD

Organism: NCBI:txid59893

pLDDT: mean 83.86, std 12.95, range [44.09, 93.62]